Protein AF-A0A7K4MRJ3-F1 (afdb_monomer_lite)

Structure (mmCIF, N/CA/C/O backbone):
data_AF-A0A7K4MRJ3-F1
#
_entry.id   AF-A0A7K4MRJ3-F1
#
loop_
_atom_site.group_PDB
_atom_site.id
_atom_site.type_symbol
_atom_site.label_atom_id
_atom_site.label_alt_id
_atom_site.label_comp_id
_atom_site.label_asym_id
_atom_site.label_entity_id
_atom_site.label_seq_id
_atom_site.pdbx_PDB_ins_code
_atom_site.Cartn_x
_atom_site.Cartn_y
_atom_site.Cartn_z
_atom_site.occupancy
_atom_site.B_iso_or_equiv
_atom_site.auth_seq_id
_atom_site.auth_comp_id
_atom_site.auth_asym_id
_atom_site.auth_atom_id
_atom_site.pdbx_PDB_model_num
ATOM 1 N N . MET A 1 1 ? 1.269 -25.747 -57.684 1.00 47.59 1 MET A N 1
ATOM 2 C CA . MET A 1 1 ? 1.414 -24.276 -57.599 1.00 47.59 1 MET A CA 1
ATOM 3 C C . MET A 1 1 ? 0.113 -23.706 -57.059 1.00 47.59 1 MET A C 1
ATOM 5 O O . MET A 1 1 ? -0.934 -24.075 -57.571 1.00 47.59 1 MET A O 1
ATOM 9 N N . LYS A 1 2 ? 0.159 -22.903 -55.990 1.00 50.31 2 LYS A N 1
ATOM 10 C CA . LYS A 1 2 ? -1.033 -22.291 -55.386 1.00 50.31 2 LYS A CA 1
ATOM 11 C C . LYS A 1 2 ? -1.132 -20.862 -55.921 1.00 50.31 2 LYS A C 1
ATOM 13 O O . LYS A 1 2 ? -0.258 -20.057 -55.620 1.00 50.31 2 LYS A O 1
ATOM 18 N N . PHE A 1 3 ? -2.126 -20.578 -56.760 1.00 57.53 3 PHE A N 1
ATOM 19 C CA . PHE A 1 3 ? -2.385 -19.213 -57.220 1.00 57.53 3 PHE A CA 1
ATOM 20 C C . PHE A 1 3 ? -3.000 -18.425 -56.061 1.00 57.53 3 PHE A C 1
ATOM 22 O O . PHE A 1 3 ? -4.055 -18.799 -55.552 1.00 57.53 3 PHE A O 1
ATOM 29 N N . ILE A 1 4 ? -2.302 -17.384 -55.607 1.00 63.22 4 ILE A N 1
ATOM 30 C CA . ILE A 1 4 ? -2.797 -16.434 -54.608 1.00 63.22 4 ILE A CA 1
ATOM 31 C C . ILE A 1 4 ? -3.250 -15.214 -55.405 1.00 63.22 4 ILE A C 1
ATOM 33 O O . ILE A 1 4 ? -2.419 -14.470 -55.922 1.00 63.22 4 ILE A O 1
ATOM 37 N N . TRP A 1 5 ? -4.560 -15.069 -55.582 1.00 71.00 5 TRP A N 1
ATOM 38 C CA . TRP A 1 5 ? -5.139 -13.881 -56.203 1.00 71.00 5 TRP A CA 1
ATOM 39 C C . TRP A 1 5 ? -5.110 -12.732 -55.198 1.00 71.00 5 TRP A C 1
ATOM 41 O O . TRP A 1 5 ? -5.347 -12.952 -54.012 1.00 71.00 5 TRP A O 1
ATOM 51 N N . LYS A 1 6 ? -4.791 -11.526 -55.669 1.00 67.19 6 LYS A N 1
ATOM 52 C CA . LYS A 1 6 ? -4.775 -10.307 -54.858 1.00 67.19 6 LYS A CA 1
ATOM 53 C C . LYS A 1 6 ? -5.822 -9.338 -55.388 1.00 67.19 6 LYS A C 1
ATOM 55 O O . LYS A 1 6 ? -5.924 -9.168 -56.604 1.00 67.19 6 LYS A O 1
ATOM 60 N N . GLU A 1 7 ? -6.596 -8.733 -54.494 1.00 66.06 7 GLU A N 1
ATOM 61 C CA . GLU A 1 7 ? -7.638 -7.779 -54.869 1.00 66.06 7 GLU A CA 1
ATOM 62 C C . GLU A 1 7 ? -7.036 -6.402 -55.183 1.00 66.06 7 GLU A C 1
ATOM 64 O O . GLU A 1 7 ? -6.169 -5.882 -54.477 1.00 66.06 7 GLU A O 1
ATOM 69 N N . VAL A 1 8 ? -7.484 -5.818 -56.295 1.00 74.56 8 VAL A N 1
ATOM 70 C CA . VAL A 1 8 ? -6.989 -4.545 -56.827 1.00 74.56 8 VAL A CA 1
ATOM 71 C C . VAL A 1 8 ? -8.182 -3.619 -57.030 1.00 74.56 8 VAL A C 1
ATOM 73 O O . VAL A 1 8 ? -9.225 -4.044 -57.528 1.00 74.56 8 VAL A O 1
ATOM 76 N N . SER A 1 9 ? -8.038 -2.344 -56.663 1.00 64.75 9 SER A N 1
ATOM 77 C CA . SER A 1 9 ? -9.105 -1.355 -56.841 1.00 64.75 9 SER A CA 1
ATOM 78 C C . SER A 1 9 ? -9.414 -1.138 -58.333 1.00 64.75 9 SER A C 1
ATOM 80 O O . SER A 1 9 ? -8.504 -0.760 -59.079 1.00 64.75 9 SER A O 1
ATOM 82 N N . PRO A 1 10 ? -10.681 -1.266 -58.780 1.00 73.75 10 PRO A N 1
ATOM 83 C CA . PRO A 1 10 ? -11.058 -1.063 -60.184 1.00 73.75 10 PRO A CA 1
ATOM 84 C C . PRO A 1 10 ? -10.806 0.358 -60.704 1.00 73.75 10 PRO A C 1
ATOM 86 O O . PRO A 1 10 ? -10.723 0.564 -61.910 1.00 73.75 10 PRO A O 1
ATOM 89 N N . TYR A 1 11 ? -10.712 1.344 -59.804 1.00 68.31 11 TYR A N 1
ATOM 90 C CA . TYR A 1 11 ? -10.594 2.758 -60.165 1.00 68.31 11 TYR A CA 1
ATOM 91 C C . TYR A 1 11 ? -9.146 3.265 -60.161 1.00 68.31 11 TYR A C 1
ATOM 93 O O . TYR A 1 11 ? -8.795 4.132 -60.956 1.00 68.31 11 TYR A O 1
ATOM 101 N N . SER A 1 12 ? -8.291 2.740 -59.276 1.00 73.25 12 SER A N 1
ATOM 102 C CA . SER A 1 12 ? -6.907 3.215 -59.124 1.00 73.25 12 SER A CA 1
ATOM 103 C C . SER A 1 12 ? -5.846 2.212 -59.576 1.00 73.25 12 SER A C 1
ATOM 105 O O . SER A 1 12 ? -4.679 2.589 -59.684 1.00 73.25 12 SER A O 1
ATOM 107 N N . GLY A 1 13 ? -6.217 0.948 -59.818 1.00 70.62 13 GLY A N 1
ATOM 108 C CA . GLY A 1 13 ? -5.289 -0.115 -60.212 1.00 70.62 13 GLY A CA 1
ATOM 109 C C . GLY A 1 13 ? -4.245 -0.469 -59.146 1.00 70.62 13 GLY A C 1
ATOM 110 O O . GLY A 1 13 ? -3.305 -1.203 -59.437 1.00 70.62 13 GLY A O 1
ATOM 111 N N . LYS A 1 14 ? -4.381 0.063 -57.925 1.00 71.56 14 LYS A N 1
ATOM 112 C CA . LYS A 1 14 ? -3.474 -0.202 -56.805 1.00 71.56 14 LYS A CA 1
ATOM 113 C C . LYS A 1 14 ? -3.995 -1.348 -55.945 1.00 71.56 14 LYS A C 1
ATOM 115 O O . LYS A 1 14 ? -5.208 -1.542 -55.823 1.00 71.56 14 LYS A O 1
ATOM 120 N N . GLU A 1 15 ? -3.049 -2.090 -55.376 1.00 68.69 15 GLU A N 1
ATOM 121 C CA . GLU A 1 15 ? -3.292 -3.152 -54.400 1.00 68.69 15 GLU A CA 1
ATOM 122 C C . GLU A 1 15 ? -4.110 -2.579 -53.237 1.00 68.69 15 GLU A C 1
ATOM 124 O O . GLU A 1 15 ? -3.767 -1.522 -52.697 1.00 68.69 15 GLU A O 1
ATOM 129 N N . ILE A 1 16 ? -5.227 -3.227 -52.907 1.00 64.56 16 ILE A N 1
ATOM 130 C CA . ILE A 1 16 ? -6.012 -2.852 -51.733 1.00 64.56 16 ILE A CA 1
ATOM 131 C C . ILE A 1 16 ? -5.251 -3.409 -50.533 1.00 64.56 16 ILE A C 1
ATOM 133 O O . ILE A 1 16 ? -5.153 -4.621 -50.361 1.00 64.56 16 ILE A O 1
ATOM 137 N N . GLU A 1 17 ? -4.658 -2.522 -49.736 1.00 63.28 17 GLU A N 1
ATOM 138 C CA . GLU A 1 17 ? -4.077 -2.896 -48.452 1.00 63.28 17 GLU A CA 1
ATOM 139 C C . GLU A 1 17 ? -5.249 -3.210 -47.516 1.00 63.28 17 GLU A C 1
ATOM 141 O O . GLU A 1 17 ? -5.904 -2.307 -46.995 1.00 63.28 17 GLU A O 1
ATOM 146 N N . GLU A 1 18 ? -5.599 -4.493 -47.403 1.00 56.16 18 GLU A N 1
ATOM 147 C CA . GLU A 1 18 ? -6.572 -4.941 -46.412 1.00 56.16 18 GLU A CA 1
ATOM 148 C C . GLU A 1 18 ? -6.026 -4.577 -45.026 1.00 56.16 18 GLU A C 1
ATOM 150 O O . GLU A 1 18 ? -5.037 -5.151 -44.562 1.00 56.16 18 GLU A O 1
ATOM 155 N N . ASP A 1 19 ? -6.644 -3.574 -44.395 1.00 65.12 19 ASP A N 1
ATOM 156 C CA . ASP A 1 19 ? -6.362 -3.197 -43.012 1.00 65.12 19 ASP A CA 1
ATOM 157 C C . ASP A 1 19 ? -6.507 -4.432 -42.109 1.00 65.12 19 ASP A C 1
ATOM 159 O O . ASP A 1 19 ? -7.251 -5.372 -42.416 1.00 65.12 19 ASP A O 1
ATOM 163 N N . ALA A 1 20 ? -5.762 -4.434 -41.002 1.00 58.06 20 ALA A N 1
ATOM 164 C CA . ALA A 1 20 ? -5.717 -5.525 -40.040 1.00 58.06 20 ALA A CA 1
ATOM 165 C C . ALA A 1 20 ? -7.135 -6.051 -39.751 1.00 58.06 20 ALA A C 1
ATOM 167 O O . ALA A 1 20 ? -8.083 -5.262 -39.684 1.00 58.06 20 ALA A O 1
ATOM 168 N N . PRO A 1 21 ? -7.310 -7.374 -39.581 1.00 57.06 21 PRO A N 1
ATOM 169 C CA . PRO A 1 21 ? -8.635 -7.972 -39.576 1.00 57.06 21 PRO A CA 1
ATOM 170 C C . PRO A 1 21 ? -9.516 -7.269 -38.539 1.00 57.06 21 PRO A C 1
ATOM 172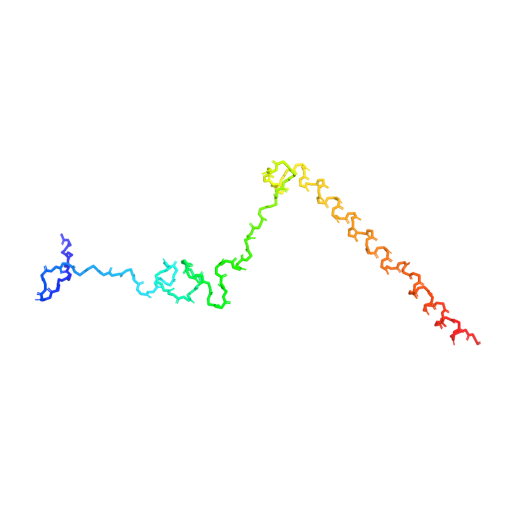 O O . PRO A 1 21 ? -9.103 -7.066 -37.398 1.00 57.06 21 PRO A O 1
ATOM 175 N N . ALA A 1 22 ? -10.739 -6.895 -38.928 1.00 59.62 22 ALA A N 1
ATOM 176 C CA . ALA A 1 22 ? -11.653 -6.090 -38.105 1.00 59.62 22 ALA A CA 1
ATOM 177 C C . ALA A 1 22 ? -12.034 -6.746 -36.757 1.00 59.62 22 ALA A C 1
ATOM 179 O O . ALA A 1 22 ? -12.683 -6.129 -35.913 1.00 59.62 22 ALA A O 1
ATOM 180 N N . ASN A 1 23 ? -11.630 -8.001 -36.539 1.00 60.50 23 ASN A N 1
ATOM 181 C CA . ASN A 1 23 ? -11.750 -8.713 -35.271 1.00 60.50 23 ASN A CA 1
ATOM 182 C C . ASN A 1 23 ? -10.582 -8.448 -34.296 1.00 60.50 23 ASN A C 1
ATOM 184 O O . ASN A 1 23 ? -10.661 -8.857 -33.136 1.00 60.50 23 ASN A O 1
ATOM 188 N N . TRP A 1 24 ? -9.511 -7.762 -34.712 1.00 61.72 24 TRP A N 1
ATOM 189 C CA . TRP A 1 24 ? -8.370 -7.442 -33.859 1.00 61.72 24 TRP A CA 1
ATOM 190 C C . TRP A 1 24 ? -8.620 -6.174 -33.036 1.00 61.72 24 TRP A C 1
ATOM 192 O O . TRP A 1 24 ? -7.975 -5.136 -33.172 1.00 61.72 24 TRP A O 1
ATOM 202 N N . ALA A 1 25 ? -9.552 -6.306 -32.098 1.00 60.34 25 ALA A N 1
ATOM 203 C CA . ALA A 1 25 ? -9.884 -5.302 -31.093 1.00 60.34 25 ALA A CA 1
ATOM 204 C C . ALA A 1 25 ? -8.659 -4.804 -30.285 1.00 60.34 25 ALA A C 1
ATOM 206 O O . ALA A 1 25 ? -8.631 -3.670 -29.817 1.00 60.34 25 ALA A O 1
ATOM 207 N N . GLY A 1 26 ? -7.622 -5.635 -30.132 1.00 58.84 26 GLY A N 1
ATOM 208 C CA . GLY A 1 26 ? -6.432 -5.336 -29.328 1.00 58.84 26 GLY A CA 1
ATOM 209 C C . GLY A 1 26 ? -5.307 -4.573 -30.039 1.00 58.84 26 GLY A C 1
ATOM 210 O O . GLY A 1 26 ? -4.281 -4.334 -29.413 1.00 58.84 26 GLY A O 1
ATOM 211 N N . GLY A 1 27 ? -5.449 -4.202 -31.316 1.00 64.69 27 GLY A N 1
ATOM 212 C CA . GLY A 1 27 ? -4.379 -3.532 -32.076 1.00 64.69 27 GLY A CA 1
ATOM 213 C C . GLY A 1 27 ? -4.173 -2.050 -31.744 1.00 64.69 27 GLY A C 1
ATOM 214 O O . GLY A 1 27 ? -3.183 -1.454 -32.151 1.00 64.69 27 GLY A O 1
ATOM 215 N N . GLY A 1 28 ? -5.097 -1.436 -31.000 1.00 63.84 28 GLY A N 1
ATOM 216 C CA . GLY A 1 28 ? -5.045 -0.011 -30.659 1.00 63.84 28 GLY A CA 1
ATOM 217 C C . GLY A 1 28 ? -5.538 0.945 -31.752 1.00 63.84 28 GLY A C 1
ATOM 218 O O . GLY A 1 28 ? -5.604 2.147 -31.502 1.00 63.84 28 GLY A O 1
ATOM 219 N N . ASN A 1 29 ? -5.944 0.421 -32.915 1.00 65.69 29 ASN A N 1
ATOM 220 C CA . ASN A 1 29 ? -6.573 1.189 -33.999 1.00 65.69 29 ASN A CA 1
ATOM 221 C C . ASN A 1 29 ? -8.037 1.557 -33.685 1.00 65.69 29 ASN A C 1
ATOM 223 O O . ASN A 1 29 ? -8.552 2.559 -34.181 1.00 65.69 29 ASN A O 1
ATOM 227 N N . VAL A 1 30 ? -8.707 0.781 -32.824 1.00 63.12 30 VAL A N 1
ATOM 228 C CA . VAL A 1 30 ? -10.102 1.024 -32.429 1.00 63.12 30 VAL A CA 1
ATOM 229 C C . VAL A 1 30 ? -10.153 1.865 -31.155 1.00 63.12 30 VAL A C 1
ATOM 231 O O . VAL A 1 30 ? -9.788 1.414 -30.066 1.00 63.12 30 VAL A O 1
ATOM 234 N N . HIS A 1 31 ? -10.635 3.102 -31.288 1.00 59.84 31 HIS A N 1
ATOM 235 C CA . HIS A 1 31 ? -10.811 4.008 -30.157 1.00 59.84 31 HIS A CA 1
ATOM 236 C C . HIS A 1 31 ? -11.851 3.449 -29.179 1.00 59.84 31 HIS A C 1
ATOM 238 O O . HIS A 1 31 ? -12.941 3.046 -29.575 1.00 59.84 31 HIS A O 1
ATOM 244 N N . GLY A 1 32 ? -11.522 3.456 -27.885 1.00 61.44 32 GLY A N 1
ATOM 245 C CA . GLY A 1 32 ? -12.449 3.051 -26.830 1.00 61.44 32 GLY A CA 1
ATOM 246 C C . GLY A 1 32 ? -12.479 1.555 -26.496 1.00 61.44 32 GLY A C 1
ATOM 247 O O . GLY A 1 32 ? -13.320 1.137 -25.709 1.00 61.44 32 GLY A O 1
ATOM 248 N N . ILE A 1 33 ? -11.552 0.740 -27.006 1.00 71.12 33 ILE A N 1
ATOM 249 C CA . ILE A 1 33 ? -11.396 -0.653 -26.537 1.00 71.12 33 ILE A CA 1
ATOM 250 C C . ILE A 1 33 ? -10.520 -0.765 -25.276 1.00 71.12 33 ILE A C 1
ATOM 252 O O . ILE A 1 33 ? -10.495 -1.800 -24.618 1.00 71.12 33 ILE A O 1
ATOM 256 N N . GLY A 1 34 ? -9.815 0.298 -24.880 1.00 63.56 34 GLY A N 1
ATOM 257 C CA . GLY A 1 34 ? -8.868 0.224 -23.761 1.00 63.56 34 GLY A CA 1
ATOM 258 C C . GLY A 1 34 ? -7.430 -0.041 -24.160 1.00 63.56 34 GLY A C 1
ATOM 259 O O . GLY A 1 34 ? -6.530 0.162 -23.342 1.00 63.56 34 GLY A O 1
ATOM 260 N N . VAL A 1 35 ? -7.207 -0.403 -25.423 1.00 64.12 35 VAL A N 1
ATOM 261 C CA . VAL A 1 35 ? -5.891 -0.660 -26.003 1.00 64.12 35 VAL A CA 1
ATOM 262 C C . VAL A 1 35 ? -5.542 0.473 -26.972 1.00 64.12 35 VAL A C 1
ATOM 264 O O . VAL A 1 35 ? -6.412 0.961 -27.687 1.00 64.12 35 VAL A O 1
ATOM 267 N N . GLY A 1 36 ? -4.287 0.931 -26.968 1.00 68.06 36 GLY A N 1
ATOM 268 C CA . GLY A 1 36 ? -3.818 2.053 -27.792 1.00 68.06 36 GLY A CA 1
ATOM 269 C C . GLY A 1 36 ? -3.696 3.399 -27.050 1.00 68.06 36 GLY A C 1
ATOM 270 O O . GLY A 1 36 ? -3.948 3.480 -25.843 1.00 68.06 36 GLY A O 1
ATOM 271 N N . PRO A 1 37 ? -3.288 4.474 -27.755 1.00 67.38 37 PRO A N 1
ATOM 272 C CA . PRO A 1 37 ? -2.935 5.770 -27.153 1.00 67.38 37 PRO A CA 1
ATOM 273 C C . PRO A 1 37 ? -4.080 6.434 -26.379 1.00 67.38 37 PRO A C 1
ATOM 275 O O . PRO A 1 37 ? -3.850 7.148 -25.404 1.00 67.38 37 PRO A O 1
ATOM 278 N N . TYR A 1 38 ? -5.316 6.174 -26.806 1.00 69.25 38 TYR A N 1
ATOM 279 C CA . TYR A 1 38 ? -6.533 6.765 -26.252 1.00 69.25 38 TYR A CA 1
ATOM 280 C C . TYR A 1 38 ? -7.054 6.036 -25.006 1.00 69.25 38 TYR A C 1
ATOM 282 O O . TYR A 1 38 ? -7.919 6.560 -24.311 1.00 69.25 38 TYR A O 1
ATOM 290 N N . GLY A 1 39 ? -6.483 4.875 -24.665 1.00 68.94 39 GLY A N 1
ATOM 291 C CA . GLY A 1 39 ? -6.782 4.166 -23.426 1.00 68.94 39 GLY A CA 1
ATOM 292 C C . GLY A 1 39 ? -8.225 3.661 -23.309 1.00 68.94 39 GLY A C 1
ATOM 293 O O . GLY A 1 39 ? -8.887 3.370 -24.301 1.00 68.94 39 GLY A O 1
ATOM 294 N N . GLU A 1 40 ? -8.674 3.472 -22.063 1.00 71.75 40 GLU A N 1
ATOM 295 C CA . GLU A 1 40 ? -10.012 2.940 -21.754 1.00 71.75 40 GLU A CA 1
ATOM 296 C C . GLU A 1 40 ? -11.048 4.067 -21.802 1.00 71.75 40 GLU A C 1
ATOM 298 O O . GLU A 1 40 ? -10.753 5.165 -21.317 1.00 71.75 40 GLU A O 1
ATOM 303 N N . PRO A 1 41 ? -12.260 3.825 -22.343 1.00 68.88 41 PRO A N 1
ATOM 304 C CA . PRO A 1 41 ? -13.350 4.792 -22.289 1.00 68.88 41 PRO A CA 1
ATOM 305 C C . PRO A 1 41 ? -13.574 5.297 -20.868 1.00 68.88 41 PRO A C 1
ATOM 307 O O . PRO A 1 41 ? -13.681 4.519 -19.923 1.00 68.88 41 PRO A O 1
ATOM 310 N N . GLY A 1 42 ? -13.652 6.616 -20.712 1.00 69.06 42 GLY A N 1
ATOM 311 C CA . GLY A 1 42 ? -13.894 7.244 -19.413 1.00 69.06 42 GLY A CA 1
ATOM 312 C C . GLY A 1 42 ? -12.673 7.327 -18.489 1.00 69.06 42 GLY A C 1
ATOM 313 O O . GLY A 1 42 ? -12.777 7.942 -17.428 1.00 69.06 42 GLY A O 1
ATOM 314 N N . ILE A 1 43 ? -11.508 6.794 -18.881 1.00 65.62 43 ILE A N 1
ATOM 315 C CA . ILE A 1 43 ? -10.253 6.947 -18.136 1.00 65.62 43 ILE A CA 1
ATOM 316 C C . ILE A 1 43 ? -9.237 7.686 -18.999 1.00 65.62 43 ILE A C 1
ATOM 318 O O . ILE A 1 43 ? -8.585 7.109 -19.868 1.00 65.62 43 ILE A O 1
ATOM 322 N N . ASP A 1 44 ? -9.054 8.971 -18.693 1.00 70.75 44 ASP A N 1
ATOM 323 C CA . ASP A 1 44 ? -7.989 9.784 -19.277 1.00 70.75 44 ASP A CA 1
ATOM 324 C C . ASP A 1 44 ? -6.634 9.063 -19.090 1.00 70.75 44 ASP A C 1
ATOM 326 O O . ASP A 1 44 ? -6.256 8.773 -17.946 1.00 70.75 44 ASP A O 1
ATOM 330 N N . PRO A 1 45 ? -5.886 8.758 -20.169 1.00 69.19 45 PRO A N 1
ATOM 331 C CA . PRO A 1 45 ? -4.596 8.075 -20.097 1.00 69.19 45 PRO A CA 1
ATOM 332 C C . PRO A 1 45 ? -3.616 8.722 -19.113 1.00 69.19 45 PRO A C 1
ATOM 334 O O . PRO A 1 45 ? -2.837 8.022 -18.465 1.00 69.19 45 PRO A O 1
ATOM 337 N N . LYS A 1 46 ? -3.688 10.049 -18.931 1.00 69.88 46 LYS A N 1
ATOM 338 C CA . LYS A 1 46 ? -2.858 10.785 -17.962 1.00 69.88 46 LYS A CA 1
ATOM 339 C C . LYS A 1 46 ? -3.254 10.521 -16.508 1.00 69.88 46 LYS A C 1
ATOM 341 O O . LYS A 1 46 ? -2.423 10.667 -15.615 1.00 69.88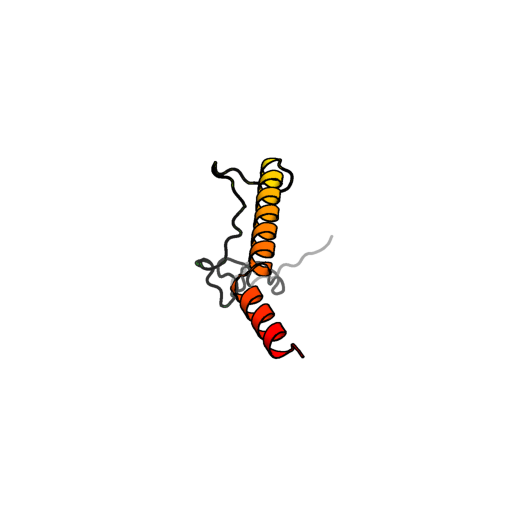 46 LYS A O 1
ATOM 346 N N . LYS A 1 47 ? -4.509 10.137 -16.271 1.00 69.56 47 LYS A N 1
ATOM 347 C CA . LYS A 1 47 ? -5.081 9.815 -14.955 1.00 69.56 47 LYS A CA 1
ATOM 348 C C . LYS A 1 47 ? -5.041 8.316 -14.644 1.00 69.56 47 LYS A C 1
ATOM 350 O O . LYS A 1 47 ? -5.415 7.925 -13.538 1.00 69.56 47 LYS A O 1
ATOM 355 N N . LYS A 1 48 ? -4.573 7.472 -15.575 1.00 68.75 48 LYS A N 1
ATOM 356 C CA . LYS A 1 48 ? -4.337 6.049 -15.298 1.00 68.75 48 LYS A CA 1
ATOM 357 C C . LYS A 1 48 ? -3.330 5.921 -14.155 1.00 68.75 48 LYS A C 1
ATOM 359 O O . LYS A 1 48 ? -2.266 6.544 -14.164 1.00 68.75 48 LYS A O 1
ATOM 364 N N . LYS A 1 49 ? -3.664 5.097 -13.157 1.00 64.19 49 LYS A N 1
ATOM 365 C CA . LYS A 1 49 ? -2.734 4.754 -12.078 1.00 64.19 49 LYS A CA 1
ATOM 366 C C . LYS A 1 49 ? -1.552 4.027 -12.710 1.00 64.19 49 LYS A C 1
ATOM 368 O O . LYS A 1 49 ? -1.680 2.875 -13.108 1.00 64.19 49 LYS A O 1
ATOM 373 N N . LYS A 1 50 ? -0.407 4.701 -12.824 1.00 66.25 50 LYS A N 1
ATOM 374 C CA . LYS A 1 50 ? 0.843 4.034 -13.192 1.00 66.25 50 LYS A CA 1
ATOM 375 C C . LYS A 1 50 ? 1.100 2.965 -12.134 1.00 66.25 50 LYS A C 1
ATOM 377 O O . LYS A 1 50 ? 1.037 3.276 -10.943 1.00 66.25 50 LYS A O 1
ATOM 382 N N . HIS A 1 51 ? 1.357 1.729 -12.554 1.00 59.94 51 HIS A N 1
ATOM 383 C CA . HIS A 1 51 ? 1.874 0.709 -11.651 1.00 59.94 51 HIS A CA 1
ATOM 384 C C . HIS A 1 51 ? 3.212 1.232 -11.123 1.00 59.94 51 HIS A C 1
ATOM 386 O O . HIS A 1 51 ? 4.219 1.191 -11.824 1.00 59.94 51 HIS A O 1
ATOM 392 N N . GLN A 1 52 ? 3.203 1.845 -9.937 1.00 64.25 52 GLN A N 1
ATOM 393 C CA . GLN A 1 52 ? 4.433 2.273 -9.294 1.00 64.25 52 GLN A CA 1
ATOM 394 C C . GLN A 1 52 ? 5.184 1.005 -8.921 1.00 64.25 52 GLN A C 1
ATOM 396 O O . GLN A 1 52 ? 4.762 0.257 -8.037 1.00 64.25 52 GLN A O 1
ATOM 401 N N . ILE A 1 53 ? 6.268 0.758 -9.648 1.00 68.75 53 ILE A N 1
ATOM 402 C CA . ILE A 1 53 ? 7.267 -0.231 -9.279 1.00 68.75 53 ILE A CA 1
ATOM 403 C C . ILE A 1 53 ? 7.725 0.136 -7.868 1.00 68.75 53 ILE A C 1
ATOM 405 O O . ILE A 1 53 ? 8.027 1.299 -7.586 1.00 68.75 53 ILE A O 1
ATOM 409 N N . LEU A 1 54 ? 7.694 -0.834 -6.955 1.00 70.69 54 LEU A N 1
ATOM 410 C CA . LEU A 1 54 ? 8.142 -0.608 -5.591 1.00 70.69 54 LEU A CA 1
ATOM 411 C C . LEU A 1 54 ? 9.652 -0.364 -5.645 1.00 70.69 54 LEU A C 1
ATOM 413 O O . LEU A 1 54 ? 10.403 -1.286 -5.932 1.00 70.69 54 LEU A O 1
ATOM 417 N N . VAL A 1 55 ? 10.086 0.866 -5.395 1.00 75.56 55 VAL A N 1
ATOM 418 C CA . VAL A 1 55 ? 11.502 1.259 -5.406 1.00 75.56 55 VAL A CA 1
ATOM 419 C C . VAL A 1 55 ? 11.979 1.591 -3.998 1.00 75.56 55 VAL A C 1
ATOM 421 O O . VAL A 1 55 ? 11.203 2.043 -3.150 1.00 75.56 55 VAL A O 1
ATOM 424 N N . ASP A 1 56 ? 13.254 1.335 -3.725 1.00 72.06 56 ASP A N 1
ATOM 425 C CA . ASP A 1 56 ? 13.894 1.747 -2.481 1.00 72.06 56 ASP A CA 1
ATOM 426 C C . ASP A 1 56 ? 14.234 3.249 -2.487 1.00 72.06 56 ASP A C 1
ATOM 428 O O . ASP A 1 56 ? 13.967 3.978 -3.443 1.00 72.06 56 ASP A O 1
ATOM 432 N N . ARG A 1 57 ? 14.821 3.743 -1.389 1.00 73.69 57 ARG A N 1
ATOM 433 C CA . ARG A 1 57 ? 15.237 5.154 -1.286 1.00 73.69 57 ARG A CA 1
ATOM 434 C C . ARG A 1 57 ? 16.355 5.511 -2.284 1.00 73.69 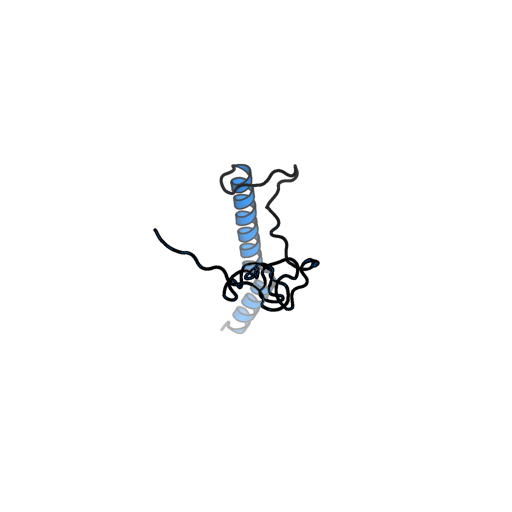57 ARG A C 1
ATOM 436 O O . ARG A 1 57 ? 16.516 6.688 -2.586 1.00 73.69 57 ARG A O 1
ATOM 443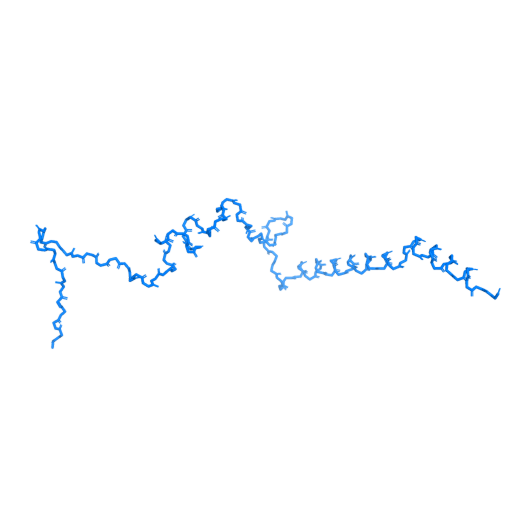 N N . GLY A 1 58 ? 17.117 4.526 -2.760 1.00 78.31 58 GLY A N 1
ATOM 444 C CA . GLY A 1 58 ? 18.167 4.684 -3.768 1.00 78.31 58 GLY A CA 1
ATOM 445 C C . GLY A 1 58 ? 17.657 4.603 -5.211 1.00 78.31 58 GLY A C 1
ATOM 446 O O . GLY A 1 58 ? 18.433 4.826 -6.132 1.00 78.31 58 GLY A O 1
ATOM 447 N N . GLY A 1 59 ? 16.366 4.321 -5.415 1.00 73.88 59 GLY A N 1
ATOM 448 C CA . GLY A 1 59 ? 15.760 4.170 -6.736 1.00 73.88 59 GLY A CA 1
ATOM 449 C C . GLY A 1 59 ? 15.906 2.772 -7.344 1.00 73.88 59 GLY A C 1
ATOM 450 O O . GLY A 1 59 ? 15.567 2.592 -8.511 1.00 73.88 59 GLY A O 1
ATOM 451 N N . HIS A 1 60 ? 16.375 1.778 -6.588 1.00 74.75 60 HIS A N 1
ATOM 452 C CA . HIS A 1 60 ? 16.452 0.395 -7.053 1.00 74.75 60 HIS A CA 1
ATOM 453 C C . HIS A 1 60 ? 15.100 -0.309 -6.905 1.00 74.75 60 HIS A C 1
ATOM 455 O O . HIS A 1 60 ? 14.430 -0.191 -5.876 1.00 74.75 60 HIS A O 1
ATOM 461 N N . GLU A 1 61 ? 14.705 -1.062 -7.932 1.00 79.56 61 GLU A N 1
ATOM 462 C CA . GLU A 1 61 ? 13.496 -1.885 -7.916 1.00 79.56 61 GLU A CA 1
ATOM 463 C C . GLU A 1 61 ? 13.583 -2.971 -6.832 1.00 79.56 61 GLU A C 1
ATOM 465 O O . GLU A 1 61 ? 14.524 -3.765 -6.767 1.00 79.56 61 GLU A O 1
ATOM 470 N N . ILE A 1 62 ? 12.583 -2.995 -5.954 1.00 75.38 62 ILE A N 1
ATOM 471 C CA . ILE A 1 62 ? 12.473 -3.943 -4.852 1.00 75.38 62 ILE A CA 1
ATOM 472 C C . ILE A 1 62 ? 11.737 -5.189 -5.356 1.00 75.38 62 ILE A C 1
ATOM 474 O O . ILE A 1 62 ? 10.509 -5.272 -5.303 1.00 75.38 62 ILE A O 1
ATOM 478 N N . ASP A 1 63 ? 12.498 -6.194 -5.790 1.00 79.19 63 ASP A N 1
ATOM 479 C CA . ASP A 1 63 ? 11.965 -7.530 -6.082 1.00 79.19 63 ASP A CA 1
ATOM 480 C C . ASP A 1 63 ? 11.561 -8.243 -4.774 1.00 79.19 63 ASP A C 1
ATOM 482 O O . ASP A 1 63 ? 12.286 -8.227 -3.774 1.00 79.19 63 ASP A O 1
ATOM 486 N N . GLY A 1 64 ? 10.413 -8.925 -4.786 1.00 74.38 64 GLY A N 1
ATOM 487 C CA . GLY A 1 64 ? 9.898 -9.738 -3.684 1.00 74.38 64 GLY A CA 1
ATOM 488 C C . GLY A 1 64 ? 10.851 -10.834 -3.185 1.00 74.38 64 GLY A C 1
ATOM 489 O O . GLY A 1 64 ? 10.721 -11.303 -2.050 1.00 74.38 64 GLY A O 1
ATOM 490 N N . ARG A 1 65 ? 11.836 -11.239 -3.996 1.00 76.31 65 ARG A N 1
ATOM 491 C CA . ARG A 1 65 ? 12.867 -12.219 -3.609 1.00 76.31 65 ARG A CA 1
ATOM 492 C C . ARG A 1 65 ? 14.011 -11.623 -2.787 1.00 76.31 65 ARG A C 1
ATOM 494 O O . ARG A 1 65 ? 14.729 -12.374 -2.123 1.00 76.31 65 ARG A O 1
ATOM 501 N N . THR A 1 66 ? 14.173 -10.304 -2.802 1.00 81.38 66 THR A N 1
ATOM 502 C CA . THR A 1 66 ? 15.306 -9.615 -2.172 1.00 81.38 66 THR A CA 1
ATOM 503 C C . THR A 1 66 ? 15.211 -9.599 -0.645 1.00 81.38 66 THR A C 1
ATOM 505 O O . THR A 1 66 ? 14.132 -9.655 -0.046 1.00 81.38 66 THR A O 1
ATOM 508 N N . LYS A 1 67 ? 16.368 -9.496 0.022 1.00 82.75 67 LYS A N 1
ATOM 509 C CA . LYS A 1 67 ? 16.442 -9.360 1.486 1.00 82.75 67 LYS A 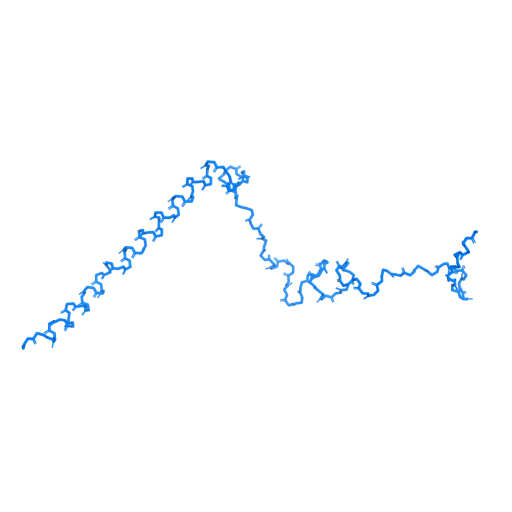CA 1
ATOM 510 C C . LYS A 1 67 ? 15.777 -8.064 1.969 1.00 82.75 67 LYS A C 1
ATOM 512 O O . LYS A 1 67 ? 15.056 -8.095 2.965 1.00 82.75 67 LYS A O 1
ATOM 517 N N . SER A 1 68 ? 15.951 -6.966 1.233 1.00 80.38 68 SER A N 1
ATOM 518 C CA . SER A 1 68 ? 15.332 -5.669 1.533 1.00 80.38 68 SER A CA 1
ATOM 519 C C . SER A 1 68 ? 13.802 -5.748 1.531 1.00 80.38 68 SER A C 1
ATOM 521 O O . SER A 1 68 ? 13.164 -5.249 2.461 1.00 80.38 68 SER A O 1
ATOM 523 N N . TYR A 1 69 ? 13.193 -6.452 0.566 1.00 85.31 69 TYR A N 1
ATOM 524 C CA . TYR A 1 69 ? 11.747 -6.685 0.564 1.00 85.31 69 TYR A CA 1
ATOM 525 C C . TYR A 1 69 ? 11.279 -7.469 1.793 1.00 85.31 69 TYR A C 1
ATOM 527 O O . TYR A 1 69 ? 10.272 -7.116 2.405 1.00 85.31 69 TYR A O 1
ATOM 535 N N . ARG A 1 70 ? 12.007 -8.521 2.188 1.00 86.25 70 ARG A N 1
ATOM 536 C CA . ARG A 1 70 ? 11.658 -9.345 3.360 1.00 86.25 70 ARG A CA 1
ATOM 537 C C . ARG A 1 70 ? 11.657 -8.524 4.648 1.00 86.25 70 ARG A C 1
ATOM 539 O O . ARG A 1 70 ? 10.731 -8.638 5.451 1.00 86.25 70 ARG A O 1
ATOM 546 N N . GLU A 1 71 ? 12.655 -7.665 4.831 1.00 88.06 71 GLU A N 1
ATOM 547 C CA . GLU A 1 71 ? 12.731 -6.749 5.974 1.00 88.06 71 GLU A CA 1
ATOM 548 C C . GLU A 1 71 ? 11.602 -5.712 5.947 1.00 88.06 71 GLU A C 1
ATOM 550 O O . GLU A 1 71 ? 10.931 -5.491 6.960 1.00 88.06 71 GLU A O 1
ATOM 555 N N . HIS A 1 72 ? 11.329 -5.127 4.777 1.00 85.12 72 HIS A N 1
ATOM 556 C CA . HIS A 1 72 ? 10.217 -4.199 4.588 1.00 85.12 72 HIS A CA 1
ATOM 557 C C . HIS A 1 72 ? 8.866 -4.858 4.904 1.00 85.12 72 HIS A C 1
ATOM 559 O O . HIS A 1 72 ? 8.057 -4.297 5.647 1.00 85.12 72 HIS A O 1
ATOM 565 N N . ARG A 1 73 ? 8.643 -6.084 4.423 1.00 88.12 73 ARG A N 1
ATOM 566 C CA . ARG A 1 73 ? 7.448 -6.882 4.708 1.00 88.12 73 ARG A CA 1
ATOM 567 C C . ARG A 1 73 ? 7.287 -7.126 6.208 1.00 88.12 73 ARG A C 1
ATOM 569 O O . ARG A 1 73 ? 6.219 -6.840 6.746 1.00 88.12 73 ARG A O 1
ATOM 576 N N . LYS A 1 74 ? 8.348 -7.557 6.897 1.00 91.75 74 LYS A N 1
ATOM 577 C CA . LYS A 1 74 ? 8.342 -7.761 8.357 1.00 91.75 74 LYS A CA 1
ATOM 578 C C . LYS A 1 74 ? 7.992 -6.471 9.108 1.00 91.75 74 LYS A C 1
ATOM 580 O O . LYS A 1 74 ? 7.208 -6.482 10.060 1.00 91.75 74 LYS A O 1
ATOM 585 N N . LYS A 1 75 ? 8.519 -5.328 8.660 1.00 91.06 75 LYS A N 1
ATOM 586 C CA . LYS A 1 75 ? 8.170 -4.013 9.216 1.00 91.06 75 LYS A CA 1
ATOM 587 C C . LYS A 1 75 ? 6.684 -3.695 9.019 1.00 91.06 75 LYS A C 1
ATOM 589 O O . LYS A 1 75 ? 6.038 -3.252 9.967 1.00 91.06 75 LYS A O 1
ATOM 594 N N . LEU A 1 76 ? 6.127 -3.954 7.836 1.00 90.56 76 LEU A N 1
ATOM 595 C CA . LEU A 1 76 ? 4.700 -3.756 7.559 1.00 90.56 76 LEU A CA 1
ATOM 596 C C . LEU A 1 76 ? 3.803 -4.667 8.407 1.00 90.56 76 LEU A C 1
ATOM 598 O O . LEU A 1 76 ? 2.790 -4.200 8.925 1.00 90.56 76 LEU A O 1
ATOM 602 N N . GLU A 1 77 ? 4.168 -5.937 8.574 1.00 93.81 77 GLU A N 1
ATOM 603 C CA . GLU A 1 77 ? 3.433 -6.900 9.406 1.00 93.81 77 GLU A CA 1
ATOM 604 C C . GLU A 1 77 ? 3.414 -6.458 10.873 1.00 93.81 77 GLU A C 1
ATOM 606 O O . GLU A 1 77 ? 2.335 -6.267 11.436 1.00 93.81 77 GLU A O 1
ATOM 611 N N . SER A 1 78 ? 4.573 -6.118 11.446 1.00 94.00 78 SER A N 1
ATOM 612 C CA . SER A 1 78 ? 4.638 -5.611 12.825 1.00 94.00 78 SER A CA 1
ATOM 613 C C . SER A 1 78 ? 3.848 -4.307 13.022 1.00 94.00 78 SER A C 1
ATOM 615 O O . SER A 1 78 ? 3.217 -4.096 14.059 1.00 94.00 78 SER A O 1
ATOM 617 N N . ALA A 1 79 ? 3.826 -3.417 12.023 1.00 92.12 79 ALA A N 1
ATOM 618 C CA . ALA A 1 79 ? 3.021 -2.200 12.074 1.00 92.12 79 ALA A CA 1
ATOM 619 C C . ALA A 1 79 ? 1.512 -2.504 12.042 1.00 92.12 79 ALA A C 1
ATOM 621 O O . ALA A 1 79 ? 0.743 -1.852 12.753 1.00 92.12 79 ALA A O 1
ATOM 622 N N . ARG A 1 80 ? 1.076 -3.490 11.247 1.00 92.81 80 ARG A N 1
ATOM 623 C CA . ARG A 1 80 ? -0.326 -3.939 11.202 1.00 92.81 80 ARG A CA 1
ATOM 624 C C . ARG A 1 80 ? -0.755 -4.558 12.527 1.00 92.81 80 ARG A C 1
ATOM 626 O O . ARG A 1 80 ? -1.821 -4.207 13.030 1.00 92.81 80 ARG A O 1
ATOM 633 N N . GLU A 1 81 ? 0.085 -5.397 13.123 1.00 93.19 81 GLU A N 1
ATOM 634 C CA . GLU A 1 81 ? -0.158 -5.979 14.445 1.00 93.19 81 GLU A CA 1
ATOM 635 C C . GLU A 1 81 ? -0.312 -4.894 15.511 1.00 93.19 81 GLU A C 1
ATOM 637 O O . GLU A 1 81 ? -1.317 -4.875 16.220 1.00 93.19 81 GLU A O 1
ATOM 642 N N . LYS A 1 82 ? 0.611 -3.922 15.568 1.00 91.12 82 LYS A N 1
ATOM 643 C CA . LYS A 1 82 ? 0.520 -2.787 16.502 1.00 91.12 82 LYS A CA 1
ATOM 644 C C . LYS A 1 82 ? -0.799 -2.028 16.354 1.00 91.12 82 LYS A C 1
ATOM 646 O O . LYS A 1 82 ? -1.453 -1.752 17.356 1.00 91.12 82 LYS A O 1
ATOM 651 N N . ARG A 1 83 ? -1.229 -1.726 15.122 1.00 87.00 83 ARG A N 1
ATOM 652 C CA . ARG A 1 83 ? -2.520 -1.055 14.872 1.00 87.00 83 ARG A CA 1
ATOM 653 C C . ARG A 1 83 ? -3.707 -1.903 15.325 1.00 87.00 83 ARG A C 1
ATOM 655 O O . ARG A 1 83 ? -4.635 -1.362 15.920 1.00 87.00 83 ARG A O 1
ATOM 662 N N . SER A 1 84 ? -3.673 -3.211 15.077 1.00 87.94 84 SER A N 1
ATOM 663 C CA . SER A 1 84 ? -4.717 -4.133 15.538 1.00 87.94 84 SER A CA 1
ATOM 664 C C . SER A 1 84 ? -4.812 -4.145 17.067 1.00 87.94 84 SER A C 1
ATOM 666 O O . SER A 1 84 ? -5.899 -3.986 17.620 1.00 87.94 84 SER A O 1
ATOM 668 N N . GLN A 1 85 ? -3.670 -4.228 17.755 1.00 85.19 85 GLN A N 1
ATOM 669 C CA . GLN A 1 85 ? -3.615 -4.230 19.216 1.00 85.19 85 GLN A CA 1
ATOM 670 C C . GLN A 1 85 ? -4.102 -2.910 19.824 1.00 85.19 85 GLN A C 1
ATOM 672 O O . GLN A 1 85 ? -4.877 -2.923 20.777 1.00 85.19 85 GLN A O 1
ATOM 677 N N . ILE A 1 86 ? -3.708 -1.767 19.252 1.00 83.88 86 ILE A N 1
ATOM 678 C CA . ILE A 1 86 ? -4.186 -0.444 19.687 1.00 83.88 86 ILE A CA 1
ATOM 679 C C . ILE A 1 86 ? -5.703 -0.325 19.503 1.00 83.88 86 ILE A C 1
ATOM 681 O O . ILE A 1 86 ? -6.387 0.175 20.393 1.00 83.88 86 ILE A O 1
ATOM 685 N N . ARG A 1 87 ? -6.245 -0.820 18.382 1.00 78.62 87 ARG A N 1
ATOM 686 C CA . ARG A 1 87 ? -7.693 -0.821 18.125 1.00 78.62 87 ARG A CA 1
ATOM 687 C C . ARG A 1 87 ? -8.456 -1.602 19.195 1.00 78.62 87 ARG A C 1
ATOM 689 O O . ARG A 1 87 ? -9.498 -1.140 19.647 1.00 78.62 87 ARG A O 1
ATOM 696 N N . ILE A 1 88 ? -7.941 -2.762 19.601 1.00 77.50 88 ILE A N 1
ATOM 697 C CA . ILE A 1 88 ? -8.575 -3.618 20.615 1.00 77.50 88 ILE A CA 1
ATOM 698 C C . ILE A 1 88 ? -8.477 -2.993 22.016 1.00 77.50 88 ILE A C 1
ATOM 700 O O . ILE A 1 88 ? -9.451 -3.032 22.765 1.00 77.50 88 ILE A O 1
ATOM 704 N N . LYS A 1 89 ? -7.340 -2.372 22.354 1.00 80.00 89 LYS A N 1
ATOM 705 C CA . LYS A 1 89 ? -7.071 -1.716 23.651 1.00 80.00 89 LYS A CA 1
ATOM 706 C C . LYS A 1 89 ? -7.528 -0.253 23.711 1.00 80.00 89 LYS A C 1
ATOM 708 O O . LYS A 1 89 ? -6.975 0.553 24.457 1.00 80.00 89 LYS A O 1
ATOM 713 N N . SER A 1 90 ? -8.492 0.140 22.880 1.00 84.69 90 SER A N 1
ATOM 714 C CA . SER A 1 90 ? -8.981 1.517 22.883 1.00 84.69 90 SER A CA 1
ATOM 715 C C . SER A 1 90 ? -9.611 1.848 24.239 1.00 84.69 90 SER A C 1
ATOM 717 O O . SER A 1 90 ? -10.591 1.214 24.636 1.00 84.69 90 SER A O 1
ATOM 719 N N . LYS A 1 91 ? -9.088 2.886 24.914 1.00 84.62 91 LYS A N 1
ATOM 720 C CA . LYS A 1 91 ? -9.612 3.385 26.202 1.00 84.62 91 LYS A CA 1
ATOM 721 C C . LYS A 1 91 ? -11.122 3.627 26.139 1.00 84.62 91 LYS A C 1
ATOM 723 O O . LYS A 1 91 ? -11.832 3.315 27.082 1.00 84.62 91 LYS A O 1
ATOM 728 N N . PHE A 1 92 ? -11.619 4.109 24.998 1.00 86.12 92 PHE A N 1
ATOM 729 C CA . PHE A 1 92 ? -13.046 4.325 24.760 1.00 86.12 92 PHE A CA 1
ATOM 730 C C . PHE A 1 92 ? -13.865 3.026 24.826 1.00 86.12 92 PHE A C 1
ATOM 732 O O . PHE A 1 92 ? -14.895 2.977 25.496 1.00 86.12 92 PHE A O 1
ATOM 739 N N . ILE A 1 93 ? -13.390 1.955 24.177 1.00 86.81 93 ILE A N 1
ATOM 740 C CA . ILE A 1 93 ? -14.053 0.642 24.200 1.00 86.81 93 ILE A CA 1
ATOM 741 C C . ILE A 1 93 ? -14.053 0.083 25.625 1.00 86.81 93 ILE A C 1
ATOM 743 O O . ILE A 1 93 ? -15.059 -0.466 26.071 1.00 86.81 93 ILE A O 1
ATOM 747 N N . GLU A 1 94 ? -12.952 0.241 26.358 1.00 88.31 94 GLU A N 1
ATOM 748 C CA . GLU A 1 94 ? -12.863 -0.168 27.762 1.00 88.31 94 GLU A CA 1
ATOM 749 C C . GLU A 1 94 ? -13.842 0.607 28.653 1.00 88.31 94 GLU A C 1
ATOM 751 O O . GLU A 1 94 ? -14.535 -0.004 29.466 1.00 88.31 94 GLU A O 1
ATOM 756 N N . THR A 1 95 ? -13.963 1.926 28.475 1.00 92.00 95 THR A N 1
ATOM 757 C CA . THR A 1 95 ? -14.943 2.753 29.194 1.00 92.00 95 THR A CA 1
ATOM 758 C C . THR A 1 95 ? -16.379 2.314 28.897 1.00 92.00 95 THR A C 1
ATOM 760 O O . THR A 1 95 ? -17.167 2.167 29.832 1.00 92.00 95 THR A O 1
ATOM 763 N N . ILE A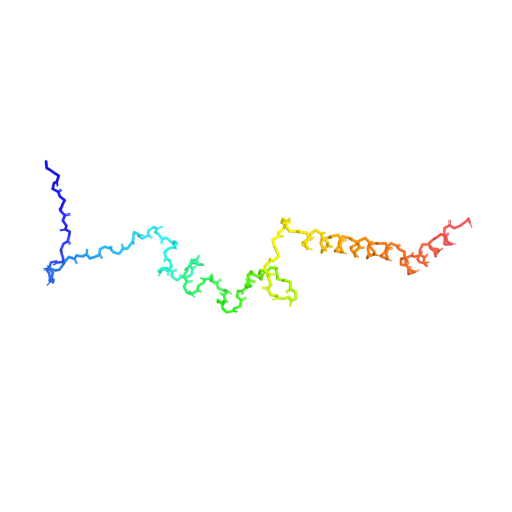 1 96 ? -16.721 2.027 27.634 1.00 89.88 96 ILE A N 1
ATOM 764 C CA . ILE A 1 96 ? -18.047 1.497 27.270 1.00 89.88 96 ILE A CA 1
ATOM 765 C C . ILE A 1 96 ? -18.295 0.140 27.931 1.00 89.88 96 ILE A C 1
ATOM 767 O O . ILE A 1 96 ? -19.344 -0.047 28.544 1.00 89.88 96 ILE A O 1
ATOM 771 N N . LYS A 1 97 ? -17.339 -0.794 27.857 1.00 90.06 97 LYS A N 1
ATOM 772 C CA . LYS A 1 97 ? -17.465 -2.115 28.493 1.00 90.06 97 LYS A CA 1
ATOM 773 C C . LYS A 1 97 ? -17.697 -1.992 29.999 1.00 90.06 97 LYS A C 1
ATOM 775 O O . LYS A 1 97 ? -18.618 -2.620 30.509 1.00 90.06 97 LYS A O 1
ATOM 780 N N . LYS A 1 98 ? -16.925 -1.146 30.694 1.00 90.94 98 LYS A N 1
ATOM 781 C CA . LYS A 1 98 ? -17.113 -0.863 32.129 1.00 90.94 98 LYS A CA 1
ATOM 782 C C . LYS A 1 98 ? -18.502 -0.298 32.419 1.00 90.94 98 LYS A C 1
ATOM 784 O O . LYS A 1 98 ? -19.155 -0.758 33.345 1.00 90.94 98 LYS A O 1
ATOM 789 N N . ARG A 1 99 ? -18.984 0.647 31.605 1.00 90.62 99 ARG A N 1
ATOM 790 C CA . ARG A 1 99 ? -20.334 1.209 31.756 1.00 90.62 99 ARG A CA 1
ATOM 791 C C . ARG A 1 99 ? -21.417 0.145 31.583 1.00 90.62 99 ARG A C 1
ATOM 793 O O . ARG A 1 99 ? -22.332 0.105 32.391 1.00 90.62 99 ARG A O 1
ATOM 800 N N . ILE A 1 100 ? -21.303 -0.717 30.571 1.00 91.56 100 ILE A N 1
ATOM 801 C CA . ILE A 1 100 ? -22.258 -1.810 30.341 1.00 91.56 100 ILE A CA 1
ATOM 802 C C . ILE A 1 100 ? -22.259 -2.777 31.526 1.00 91.56 100 ILE A C 1
ATOM 804 O O . ILE A 1 100 ? -23.330 -3.122 32.001 1.00 91.56 100 ILE A O 1
ATOM 808 N N . ILE A 1 101 ? -21.087 -3.183 32.023 1.00 90.75 101 ILE A N 1
ATOM 809 C CA . ILE A 1 101 ? -20.975 -4.080 33.183 1.00 90.75 101 ILE A CA 1
ATOM 810 C C . ILE A 1 101 ? -21.592 -3.436 34.430 1.00 90.75 101 ILE A C 1
ATOM 812 O O . ILE A 1 101 ? -22.365 -4.091 35.114 1.00 90.75 101 ILE A O 1
ATOM 816 N N . ASN A 1 102 ? -21.332 -2.150 34.685 1.00 83.62 102 ASN A N 1
ATOM 817 C CA . ASN A 1 102 ? -21.898 -1.435 35.833 1.00 83.62 102 ASN A CA 1
ATOM 818 C C . ASN A 1 102 ? -23.425 -1.272 35.750 1.00 83.62 102 ASN A C 1
ATOM 820 O O . ASN A 1 102 ? -24.084 -1.272 36.779 1.00 83.62 102 ASN A O 1
ATOM 824 N N . VAL A 1 103 ? -23.992 -1.147 34.545 1.00 78.50 103 VAL A N 1
ATOM 825 C CA . VAL A 1 103 ? -25.454 -1.117 34.329 1.00 78.50 103 VAL A CA 1
ATOM 826 C C . VAL A 1 103 ? -26.079 -2.514 34.467 1.00 78.50 103 VAL A C 1
ATOM 828 O O . VAL A 1 103 ? -27.282 -2.628 34.666 1.00 78.50 103 VAL A O 1
ATOM 831 N N . LYS A 1 104 ? -25.270 -3.573 34.351 1.00 74.38 104 LYS A N 1
ATOM 832 C CA . LYS A 1 104 ? -25.693 -4.981 34.379 1.00 74.38 104 LYS A CA 1
ATOM 833 C C . LYS A 1 104 ? -25.269 -5.725 35.658 1.00 74.38 104 LYS A C 1
ATOM 835 O O . LYS A 1 104 ? -25.406 -6.945 35.697 1.00 74.38 104 LYS A O 1
ATOM 840 N N . GLY A 1 105 ? -24.712 -5.017 36.648 1.00 67.12 105 GLY A N 1
ATOM 841 C CA . GLY A 1 105 ? -24.492 -5.540 38.004 1.00 67.12 105 GLY A CA 1
ATOM 842 C C . GLY A 1 105 ? -25.829 -5.794 38.718 1.00 67.12 105 GLY A C 1
ATOM 843 O O . GLY A 1 105 ? -26.837 -5.305 38.211 1.00 67.12 105 GLY A O 1
ATOM 844 N N . PRO A 1 106 ? -25.850 -6.587 39.812 1.00 61.25 106 PRO A N 1
ATOM 845 C CA . PRO A 1 106 ? -27.086 -7.069 40.441 1.00 61.25 106 PRO A CA 1
ATOM 846 C C . PRO A 1 106 ? -28.065 -5.948 40.800 1.00 61.25 106 PRO A C 1
ATOM 848 O O . PRO A 1 106 ? -27.594 -4.870 41.232 1.00 61.25 106 PRO A O 1
#

Foldseek 3Di:
DDDDDFDADPVPRHGDPPPDPPPPLQPQPDAQSQHHPNGHPPQGPVNPDDPPQDADPVRHRDDCPDPVVVVVVVVVVVVVVVVVVCVVVPPVVVVVVVVVVVVVDD

pLDDT: mean 74.29, std 11.32, range [47.59, 94.0]

Secondary structure (DSSP, 8-state):
-------B-TTT--B----S-TT-GGGS-STTSS-STT-STT--GGGS------B-TTS-B--TTSHHHHHHHHHHHHHHHHHHHHHHT-HHHHHHHHHHHHHT--

Radius of gyration: 31.43 Å; chains: 1; bounding box: 45×35×101 Å

Sequence (106 aa):
MKFIWKEVSPYSGKEIEEDAPANWAGGGNVHGIGVGPYGEPGIDPKKKKKHQILVDRGGHEIDGRTKSYREHRKKLESAREKRSQIRIKSKFIETIKKRIINVKGP

Organism: NCBI:txid2511932